Protein AF-A0A3N5W7G9-F1 (afdb_monomer_lite)

Secondary structure (DSSP, 8-state):
------GGGS----HHHHHHHTTT--HHHHHHHHHHS-HHHHHHHHHHS-HHHHHHHHHHS-HHHHHHHHTTS-TTHHHH-

Structure (mmCIF, N/CA/C/O backbone):
data_AF-A0A3N5W7G9-F1
#
_entry.id   AF-A0A3N5W7G9-F1
#
loop_
_atom_site.group_PDB
_atom_site.id
_atom_site.type_symbol
_atom_site.label_atom_id
_atom_site.label_alt_id
_atom_site.label_comp_id
_atom_site.label_asym_id
_atom_site.label_entity_id
_atom_site.label_seq_id
_atom_site.pdbx_PDB_ins_code
_atom_site.Cartn_x
_atom_site.Cartn_y
_atom_site.Cartn_z
_atom_site.occupancy
_atom_site.B_iso_or_equiv
_atom_site.auth_seq_id
_atom_site.auth_comp_id
_atom_site.auth_asym_id
_atom_site.auth_atom_id
_atom_site.pdbx_PDB_model_num
ATOM 1 N N . MET A 1 1 ? -37.317 19.056 12.298 1.00 42.72 1 MET A N 1
ATOM 2 C CA . MET A 1 1 ? -36.048 18.527 12.834 1.00 42.72 1 MET A CA 1
ATOM 3 C C . MET A 1 1 ? -35.370 17.762 11.716 1.00 42.72 1 MET A C 1
ATOM 5 O O . MET A 1 1 ? -35.780 16.648 11.432 1.00 42.72 1 MET A O 1
ATOM 9 N N . ASN A 1 2 ? -34.423 18.394 11.020 1.00 45.06 2 ASN A N 1
ATOM 10 C CA . ASN A 1 2 ? -33.497 17.644 10.172 1.00 45.06 2 ASN A CA 1
ATOM 11 C C . ASN A 1 2 ? -32.564 16.875 11.116 1.00 45.06 2 ASN A C 1
ATOM 13 O O . ASN A 1 2 ? -32.089 17.494 12.074 1.00 45.06 2 ASN A O 1
ATOM 17 N N . PRO A 1 3 ? -32.308 15.575 10.908 1.00 54.69 3 PRO A N 1
ATOM 18 C CA . PRO A 1 3 ? -31.199 14.943 11.599 1.00 54.69 3 PRO A CA 1
ATOM 19 C C . PRO A 1 3 ? -29.906 15.642 11.148 1.00 54.69 3 PRO A C 1
ATOM 21 O O . PRO A 1 3 ? -29.808 16.039 9.981 1.00 54.69 3 PRO A O 1
ATOM 24 N N . PRO A 1 4 ? -28.922 15.831 12.039 1.00 49.53 4 PRO A N 1
ATOM 25 C CA . PRO A 1 4 ? -27.603 16.233 11.599 1.00 49.53 4 PRO A CA 1
ATOM 26 C C . PRO A 1 4 ? -27.059 15.074 10.762 1.00 49.53 4 PRO A C 1
ATOM 28 O O . PRO A 1 4 ? -26.731 14.010 11.281 1.00 49.53 4 PRO A O 1
ATOM 31 N N . SER A 1 5 ? -27.009 15.251 9.444 1.00 57.06 5 SER A N 1
ATOM 32 C CA . SER A 1 5 ? -26.073 14.501 8.617 1.00 57.06 5 SER A CA 1
ATOM 33 C C . SER A 1 5 ? -24.695 15.022 8.993 1.00 57.06 5 SER A C 1
ATOM 35 O O . SER A 1 5 ? -24.205 15.963 8.381 1.00 57.06 5 SER A O 1
ATOM 37 N N . ASP A 1 6 ? -24.139 14.490 10.075 1.00 48.47 6 ASP A N 1
ATOM 38 C CA . ASP A 1 6 ? -22.758 14.721 10.464 1.00 48.47 6 ASP A CA 1
ATOM 39 C C . ASP A 1 6 ? -21.919 13.694 9.686 1.00 48.47 6 ASP A C 1
ATOM 41 O O . ASP A 1 6 ? -21.913 12.512 10.040 1.00 48.47 6 ASP A O 1
ATOM 45 N N . PRO A 1 7 ? -21.243 14.068 8.583 1.00 51.25 7 PRO A N 1
ATOM 46 C CA . PRO A 1 7 ? -20.385 13.145 7.839 1.00 51.25 7 PRO A CA 1
ATOM 47 C C . PRO A 1 7 ? -19.135 12.721 8.635 1.00 51.25 7 PRO A C 1
ATOM 49 O O . PRO A 1 7 ? -18.334 11.941 8.136 1.00 51.25 7 PRO A O 1
ATOM 52 N N . LYS A 1 8 ? -18.962 13.210 9.870 1.00 49.88 8 LYS A N 1
ATOM 53 C CA . LYS A 1 8 ? -17.786 12.990 10.721 1.00 49.88 8 LYS A CA 1
ATOM 54 C C . LYS A 1 8 ? -17.690 11.608 11.385 1.00 49.88 8 LYS A C 1
ATOM 56 O O . LYS A 1 8 ? -16.726 11.369 12.094 1.00 49.88 8 LYS A O 1
ATOM 61 N N . LEU A 1 9 ? -18.657 10.709 11.182 1.00 44.50 9 LEU A N 1
ATOM 62 C CA . LEU A 1 9 ? -18.680 9.380 11.823 1.00 44.50 9 LEU A CA 1
ATOM 63 C C . LEU A 1 9 ? -18.134 8.233 10.961 1.00 44.50 9 LEU A C 1
ATOM 65 O O . LEU A 1 9 ? -18.208 7.077 11.367 1.00 44.50 9 LEU A O 1
ATOM 69 N N . LYS A 1 10 ? -17.565 8.528 9.791 1.00 48.75 10 LYS A N 1
ATOM 70 C CA . LYS A 1 10 ? -16.591 7.623 9.182 1.00 48.75 10 LYS A CA 1
ATOM 71 C C . LYS A 1 10 ? -15.226 8.167 9.559 1.00 48.75 10 LYS A C 1
ATOM 73 O O . LYS A 1 10 ? -14.796 9.155 8.973 1.00 48.75 10 LYS A O 1
ATOM 78 N N . GLU A 1 11 ? -14.589 7.571 10.555 1.00 54.12 11 GLU A N 1
ATOM 79 C CA . GLU A 1 11 ? -13.129 7.584 10.631 1.00 54.12 11 GLU A CA 1
ATOM 80 C C . GLU A 1 11 ? -12.656 7.072 9.262 1.00 54.12 11 GLU A C 1
ATOM 82 O O . GLU A 1 11 ? -12.859 5.908 8.916 1.00 54.12 11 GLU A O 1
ATOM 87 N N . GLN A 1 12 ? -12.253 7.996 8.389 1.00 67.62 12 GLN A N 1
ATOM 88 C CA . GLN A 1 12 ? -11.795 7.668 7.047 1.00 67.62 12 GLN A CA 1
ATOM 89 C C . GLN A 1 12 ? -10.430 7.037 7.253 1.00 67.62 12 GLN A C 1
ATOM 91 O O . GLN A 1 12 ? -9.522 7.739 7.666 1.00 67.62 12 GLN A O 1
ATOM 96 N N . PHE A 1 13 ? -10.329 5.723 7.068 1.00 81.12 13 PHE A N 1
ATOM 97 C CA . PHE A 1 13 ? -9.047 5.034 7.070 1.00 81.12 13 PHE A CA 1
ATOM 98 C C . PHE A 1 13 ? -8.173 5.664 5.984 1.00 81.12 13 PHE A C 1
ATOM 100 O O . PHE A 1 13 ? -8.532 5.587 4.807 1.00 81.12 13 PHE A O 1
ATOM 107 N N . THR A 1 14 ? -7.111 6.350 6.394 1.00 88.81 14 THR A N 1
ATOM 108 C CA . THR A 1 14 ? -6.233 7.110 5.500 1.00 88.81 14 THR A CA 1
ATOM 109 C C . THR A 1 14 ? -4.959 6.338 5.175 1.00 88.81 14 THR A C 1
ATOM 111 O O . THR A 1 14 ? -4.589 5.389 5.870 1.00 88.81 14 THR A O 1
ATOM 114 N N . ALA A 1 15 ? -4.254 6.768 4.126 1.00 91.62 15 ALA A N 1
ATOM 115 C CA . ALA A 1 15 ? -2.917 6.262 3.816 1.00 91.62 15 ALA A CA 1
ATOM 116 C C . ALA A 1 15 ? -1.939 6.424 4.996 1.00 91.62 15 ALA A C 1
ATOM 118 O O . ALA A 1 15 ? -1.133 5.531 5.248 1.00 91.62 15 ALA A O 1
ATOM 119 N N . GLU A 1 16 ? -2.054 7.518 5.756 1.00 91.19 16 GLU A N 1
ATOM 120 C CA . GLU A 1 16 ? -1.228 7.772 6.941 1.00 91.19 16 GLU A CA 1
ATOM 121 C C . GLU A 1 16 ? -1.488 6.721 8.032 1.00 91.19 16 GLU A C 1
ATOM 123 O O . GLU A 1 16 ? -0.550 6.110 8.545 1.00 91.19 16 GLU A O 1
ATOM 128 N N . ASP A 1 17 ? -2.766 6.428 8.319 1.00 91.62 17 ASP A N 1
ATOM 129 C CA . ASP A 1 17 ? -3.146 5.385 9.282 1.00 91.62 17 ASP A CA 1
ATOM 130 C C . ASP A 1 17 ? -2.600 4.015 8.851 1.00 91.62 17 ASP A C 1
ATOM 132 O O . ASP A 1 17 ? -2.113 3.233 9.673 1.00 91.62 17 ASP A O 1
ATOM 136 N N . LEU A 1 18 ? -2.656 3.712 7.547 1.00 94.12 18 LEU A N 1
ATOM 137 C CA . LEU A 1 18 ? -2.096 2.477 7.010 1.00 94.12 18 LEU A CA 1
ATOM 138 C C . LEU A 1 18 ? -0.571 2.437 7.162 1.00 94.12 18 LEU A C 1
ATOM 140 O O . LEU A 1 18 ? -0.053 1.387 7.534 1.00 94.12 18 LEU A O 1
ATOM 144 N N . HIS A 1 19 ? 0.140 3.544 6.927 1.00 94.25 19 HIS A N 1
ATOM 145 C CA . HIS A 1 19 ? 1.598 3.629 7.081 1.00 94.25 19 HIS A CA 1
ATOM 146 C C . HIS A 1 19 ? 2.039 3.376 8.520 1.00 94.25 19 HIS A C 1
ATOM 148 O O . HIS A 1 19 ? 2.976 2.608 8.752 1.00 94.25 19 HIS A O 1
ATOM 154 N N . GLU A 1 20 ? 1.352 3.983 9.487 1.00 93.81 20 GLU A N 1
ATOM 155 C CA . GLU A 1 20 ? 1.656 3.798 10.906 1.00 93.81 20 GLU A CA 1
ATOM 156 C C . GLU A 1 20 ? 1.475 2.337 11.342 1.00 93.81 20 GLU A C 1
ATOM 158 O O . GLU A 1 20 ? 2.274 1.803 12.118 1.00 93.81 20 GLU A O 1
ATOM 163 N N . LEU A 1 21 ? 0.443 1.668 10.821 1.00 94.12 21 LEU A N 1
ATOM 164 C CA . LEU A 1 21 ? 0.124 0.283 11.162 1.00 94.12 21 LEU A CA 1
ATOM 165 C C . LEU A 1 21 ? 0.930 -0.740 10.348 1.00 94.12 21 LEU A C 1
ATOM 167 O O . LEU A 1 21 ? 1.160 -1.848 10.834 1.00 94.12 21 LEU A O 1
ATOM 171 N N . TRP A 1 22 ? 1.402 -0.383 9.151 1.00 94.94 22 TRP A N 1
ATOM 172 C CA . TRP A 1 22 ? 2.073 -1.255 8.178 1.00 94.94 22 TRP A CA 1
ATOM 173 C C . TRP A 1 22 ? 3.114 -2.241 8.742 1.00 94.94 22 TRP A C 1
ATOM 175 O O . TRP A 1 22 ? 3.061 -3.428 8.387 1.00 94.94 22 TRP A O 1
ATOM 185 N N . PRO A 1 23 ? 4.051 -1.838 9.631 1.00 93.69 23 PRO A N 1
ATOM 186 C CA . PRO A 1 23 ? 5.039 -2.768 10.182 1.00 93.69 23 PRO A CA 1
ATOM 187 C C . PRO A 1 23 ? 4.433 -3.829 11.116 1.00 93.69 23 PRO A C 1
ATOM 189 O O . PRO A 1 23 ? 5.064 -4.859 11.346 1.00 93.69 23 PRO A O 1
ATOM 192 N N . ALA A 1 24 ? 3.234 -3.593 11.656 1.00 95.44 24 ALA A N 1
ATOM 193 C CA . ALA A 1 24 ? 2.520 -4.523 12.528 1.00 95.44 24 ALA A CA 1
ATOM 194 C C . ALA A 1 24 ? 1.501 -5.403 11.781 1.00 95.44 24 ALA A C 1
ATOM 196 O O . ALA A 1 24 ? 1.073 -6.418 12.331 1.00 95.44 24 ALA A O 1
ATOM 197 N N . LEU A 1 25 ? 1.121 -5.036 10.552 1.00 95.38 25 LEU A N 1
ATOM 198 C CA . LEU A 1 25 ? 0.158 -5.782 9.740 1.00 95.38 25 LEU A CA 1
ATOM 199 C C . LEU A 1 25 ? 0.792 -7.022 9.098 1.00 95.38 25 LEU A C 1
ATOM 201 O O . LEU A 1 25 ? 1.889 -6.971 8.533 1.00 95.38 25 LEU A O 1
ATOM 205 N N . SER A 1 26 ? 0.052 -8.129 9.113 1.00 95.00 26 SER A N 1
ATOM 206 C CA . SER A 1 26 ? 0.333 -9.307 8.289 1.00 95.00 26 SER A CA 1
ATOM 207 C C . SER A 1 26 ? 0.106 -9.025 6.797 1.00 95.00 26 SER A C 1
ATOM 209 O O . SER A 1 26 ? -0.552 -8.057 6.425 1.00 95.00 26 SER A O 1
ATOM 211 N N . ARG A 1 27 ? 0.611 -9.898 5.914 1.00 92.94 27 ARG A N 1
ATOM 212 C CA . ARG A 1 27 ? 0.426 -9.785 4.450 1.00 92.94 27 ARG A CA 1
ATOM 213 C C . ARG A 1 27 ? -1.039 -9.629 4.038 1.00 92.94 27 ARG A C 1
ATOM 215 O O . ARG A 1 27 ? -1.382 -8.774 3.228 1.00 92.94 27 ARG A O 1
ATOM 222 N N . GLU A 1 28 ? -1.911 -10.431 4.636 1.00 93.31 28 GLU A N 1
ATOM 223 C CA . GLU A 1 28 ? -3.350 -10.411 4.363 1.00 93.31 28 GLU A CA 1
ATOM 224 C C . GLU A 1 28 ? -3.976 -9.089 4.825 1.00 93.31 28 GLU A C 1
ATOM 226 O O . GLU A 1 28 ? -4.740 -8.469 4.086 1.00 93.31 28 GLU A O 1
ATOM 231 N N . GLU A 1 29 ? -3.606 -8.613 6.017 1.00 94.69 29 GLU A N 1
ATOM 232 C CA . GLU A 1 29 ? -4.078 -7.334 6.551 1.00 94.69 29 GLU A CA 1
ATOM 233 C C . GLU A 1 29 ? -3.564 -6.137 5.745 1.00 94.69 29 GLU A C 1
ATOM 235 O O . GLU A 1 29 ? -4.312 -5.182 5.551 1.00 94.69 29 GLU A O 1
ATOM 240 N N . ARG A 1 30 ? -2.336 -6.199 5.218 1.00 95.38 30 ARG A N 1
ATOM 241 C CA . ARG A 1 30 ? -1.776 -5.183 4.314 1.00 95.38 30 ARG A CA 1
ATOM 242 C C . ARG A 1 30 ? -2.608 -5.053 3.045 1.00 95.38 30 ARG A C 1
ATOM 244 O O . ARG A 1 30 ? -2.995 -3.945 2.688 1.00 95.38 30 ARG A O 1
ATOM 251 N N . VAL A 1 31 ? -2.948 -6.172 2.400 1.00 94.62 31 VAL A N 1
ATOM 252 C CA . VAL A 1 31 ? -3.811 -6.173 1.206 1.00 94.62 31 VAL A CA 1
ATOM 253 C C . VAL A 1 31 ? -5.210 -5.654 1.536 1.00 94.62 31 VAL A C 1
ATOM 255 O O . VAL A 1 31 ? -5.786 -4.894 0.756 1.00 94.62 31 VAL A O 1
ATOM 258 N N . LEU A 1 32 ? -5.778 -6.047 2.680 1.00 93.38 32 LEU A N 1
ATOM 259 C CA . LEU A 1 32 ? -7.087 -5.555 3.109 1.00 93.38 32 LEU A CA 1
ATOM 260 C C . LEU A 1 32 ? -7.062 -4.044 3.358 1.00 93.38 32 LEU A C 1
ATOM 262 O O . LEU A 1 32 ? -7.896 -3.341 2.798 1.00 93.38 32 LEU A O 1
ATOM 266 N N . GLY A 1 33 ? -6.100 -3.547 4.135 1.00 93.44 33 GLY A N 1
ATOM 267 C CA . GLY A 1 33 ? -5.926 -2.121 4.412 1.00 93.44 33 GLY A CA 1
ATOM 268 C C . GLY A 1 33 ? -5.709 -1.312 3.137 1.00 93.44 33 GLY A C 1
ATOM 269 O O . GLY A 1 33 ? -6.400 -0.326 2.904 1.00 93.44 33 GLY A O 1
ATOM 270 N N . PHE A 1 34 ? -4.841 -1.792 2.250 1.00 94.88 34 PHE A N 1
ATOM 271 C CA . PHE A 1 34 ? -4.592 -1.163 0.958 1.00 94.88 34 PHE A CA 1
ATOM 272 C C . PHE A 1 34 ? -5.858 -1.068 0.089 1.00 94.88 34 PHE A C 1
ATOM 274 O O . PHE A 1 34 ? -6.125 -0.031 -0.510 1.00 94.88 34 PHE A O 1
ATOM 281 N N . ASN A 1 35 ? -6.696 -2.110 0.071 1.00 92.44 35 ASN A N 1
ATOM 282 C CA . ASN A 1 35 ? -7.968 -2.107 -0.665 1.00 92.44 35 ASN A CA 1
ATOM 283 C C . ASN A 1 35 ? -9.067 -1.243 -0.022 1.00 92.44 35 ASN A C 1
ATOM 285 O O . ASN A 1 35 ? -1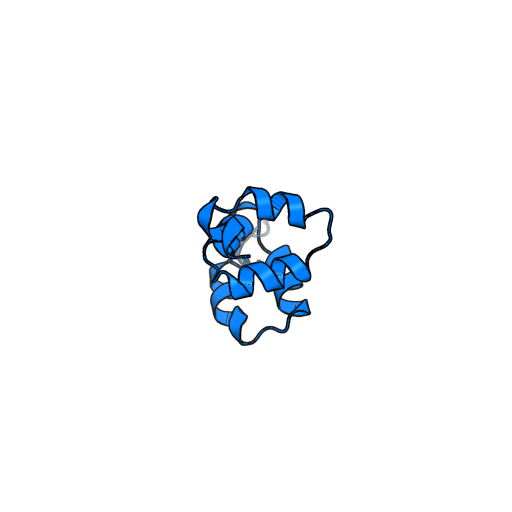0.080 -0.970 -0.672 1.00 92.44 35 ASN A O 1
ATOM 289 N N . LEU A 1 36 ? -8.910 -0.846 1.245 1.00 91.69 36 LEU A N 1
ATOM 290 C CA . LEU A 1 36 ? -9.818 0.090 1.913 1.00 91.69 36 LEU A CA 1
ATOM 291 C C . LEU A 1 36 ? -9.519 1.547 1.548 1.00 91.69 36 LEU A C 1
ATOM 293 O O . LEU A 1 36 ? -10.418 2.385 1.665 1.00 91.69 36 LEU A O 1
ATOM 297 N N . LEU A 1 37 ? -8.300 1.843 1.090 1.00 92.19 37 LEU A N 1
ATOM 298 C CA . LEU A 1 37 ? -7.918 3.183 0.666 1.00 92.19 37 LEU A CA 1
ATOM 299 C C . LEU A 1 37 ? -8.637 3.586 -0.633 1.00 92.19 37 LEU A C 1
ATOM 301 O O . LEU A 1 37 ? -8.798 2.776 -1.556 1.00 92.19 37 LEU A O 1
ATOM 305 N N . PRO A 1 38 ? -9.048 4.859 -0.765 1.00 91.25 38 PRO A N 1
ATOM 306 C CA . PRO A 1 38 ? -9.433 5.418 -2.052 1.00 91.25 38 PRO A CA 1
ATOM 307 C C . PRO A 1 38 ? -8.308 5.250 -3.075 1.00 91.25 38 PRO A C 1
ATOM 309 O O . PRO A 1 38 ? -7.137 5.375 -2.740 1.00 91.25 38 PRO A O 1
ATOM 312 N N . ARG A 1 39 ? -8.656 5.033 -4.349 1.00 89.75 39 ARG A N 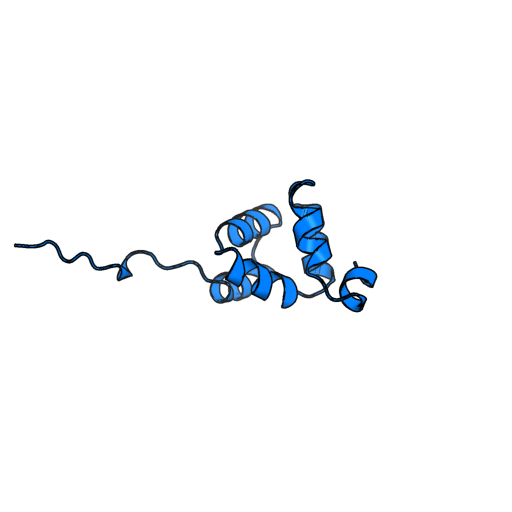1
ATOM 313 C CA . ARG A 1 39 ? -7.673 4.768 -5.416 1.00 89.75 39 ARG A CA 1
ATOM 314 C C . ARG A 1 39 ? -6.515 5.773 -5.450 1.00 89.75 39 ARG A C 1
ATOM 316 O O . ARG A 1 39 ? -5.393 5.343 -5.654 1.00 89.75 39 ARG A O 1
ATOM 323 N N . LEU A 1 40 ? -6.794 7.067 -5.271 1.00 90.56 40 LEU A N 1
ATOM 324 C CA . LEU A 1 40 ? -5.765 8.112 -5.279 1.00 90.56 40 LEU A CA 1
ATOM 325 C C . LEU A 1 40 ? -4.801 7.968 -4.092 1.00 90.56 40 LEU A C 1
ATOM 327 O O . LEU A 1 40 ? -3.597 7.930 -4.294 1.00 90.56 40 LEU A O 1
ATOM 331 N N . GLU A 1 41 ? -5.335 7.799 -2.882 1.00 92.56 41 GLU A N 1
ATOM 332 C CA . GLU A 1 41 ? -4.529 7.604 -1.670 1.00 92.56 41 GLU A CA 1
ATOM 333 C C . GLU A 1 41 ? -3.743 6.291 -1.715 1.00 92.56 41 GLU A C 1
ATOM 335 O O . GLU A 1 41 ? -2.604 6.241 -1.276 1.00 92.56 41 GLU A O 1
ATOM 340 N N . ALA A 1 42 ? -4.320 5.232 -2.286 1.00 94.19 42 ALA A N 1
ATOM 341 C CA . 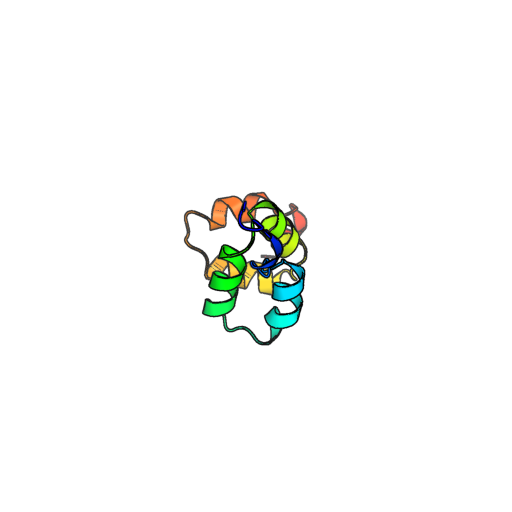ALA A 1 42 ? -3.633 3.963 -2.492 1.00 94.19 42 ALA A CA 1
ATOM 342 C C . ALA A 1 42 ? -2.474 4.084 -3.498 1.00 94.19 42 ALA A C 1
ATOM 344 O O . ALA A 1 42 ? -1.466 3.404 -3.354 1.00 94.19 42 ALA A O 1
ATOM 345 N N . GLU A 1 43 ? -2.609 4.926 -4.527 1.00 94.38 43 GLU A N 1
ATOM 346 C CA . GLU A 1 43 ? -1.525 5.220 -5.473 1.00 94.38 43 GLU A CA 1
ATOM 347 C C . GLU A 1 43 ? -0.377 5.967 -4.804 1.00 94.38 43 GLU A C 1
ATOM 349 O O . GLU A 1 43 ? 0.767 5.553 -4.967 1.00 94.38 43 GLU A O 1
ATOM 354 N N . GLU A 1 44 ? -0.678 7.006 -4.026 1.00 93.25 44 GLU A N 1
ATOM 355 C CA . GLU A 1 44 ? 0.333 7.745 -3.262 1.00 93.25 44 GLU A CA 1
ATOM 356 C C . GLU A 1 44 ? 1.005 6.841 -2.219 1.00 93.25 44 GLU A C 1
ATOM 358 O O . GLU A 1 44 ? 2.224 6.711 -2.229 1.00 93.25 44 GLU A O 1
ATOM 363 N N . PHE A 1 45 ? 0.217 6.108 -1.425 1.00 95.06 45 PHE A N 1
ATOM 364 C CA . PHE A 1 45 ? 0.719 5.131 -0.456 1.00 95.06 45 PHE A CA 1
ATOM 365 C C . PHE A 1 45 ? 1.647 4.102 -1.103 1.00 95.06 45 PHE A C 1
ATOM 367 O O . PHE A 1 45 ? 2.708 3.805 -0.570 1.00 95.06 45 PHE A O 1
ATOM 374 N N . PHE A 1 46 ? 1.247 3.541 -2.250 1.00 95.44 46 PHE A N 1
ATOM 375 C CA . PHE A 1 46 ? 2.038 2.531 -2.945 1.00 95.44 46 PHE A CA 1
ATOM 376 C C . PHE A 1 46 ? 3.399 3.075 -3.379 1.00 95.44 46 PHE A C 1
ATOM 378 O O . PHE A 1 46 ? 4.390 2.395 -3.166 1.00 95.44 46 PHE A O 1
ATOM 385 N N . LEU A 1 47 ? 3.435 4.290 -3.934 1.00 93.69 47 LEU A N 1
ATOM 386 C CA . LEU A 1 47 ? 4.669 4.943 -4.382 1.00 93.69 47 LEU A CA 1
ATOM 387 C C . LEU A 1 47 ? 5.575 5.401 -3.227 1.00 93.69 47 LEU A C 1
ATOM 389 O O . LEU A 1 47 ? 6.767 5.607 -3.438 1.00 93.69 47 LEU A O 1
ATOM 393 N N . ASP A 1 48 ? 5.019 5.572 -2.027 1.00 94.19 48 ASP A N 1
ATOM 394 C CA . ASP A 1 48 ? 5.769 5.925 -0.818 1.00 94.19 48 ASP A CA 1
ATOM 395 C C . ASP A 1 48 ? 6.317 4.689 -0.068 1.00 94.19 48 ASP A C 1
ATOM 397 O O . ASP A 1 48 ? 7.088 4.826 0.891 1.00 94.19 48 ASP A O 1
ATOM 401 N N . LEU A 1 49 ? 5.952 3.466 -0.479 1.00 94.25 49 LEU A N 1
ATOM 402 C CA . LEU A 1 49 ? 6.510 2.235 0.084 1.00 94.25 49 LEU A CA 1
ATOM 403 C C . LEU A 1 49 ? 7.968 2.023 -0.345 1.00 94.25 49 LEU A C 1
ATOM 405 O O . LEU A 1 49 ? 8.420 2.437 -1.406 1.00 94.25 49 LEU A O 1
ATOM 409 N N . ALA A 1 50 ? 8.719 1.288 0.476 1.00 92.62 50 ALA A N 1
ATOM 410 C CA . ALA A 1 50 ? 10.015 0.769 0.053 1.00 92.62 50 ALA A CA 1
ATOM 411 C C . ALA A 1 50 ? 9.829 -0.351 -0.985 1.00 92.62 50 ALA A C 1
ATOM 413 O O . ALA A 1 50 ? 8.922 -1.171 -0.836 1.00 92.62 50 ALA A O 1
ATOM 414 N N . SER A 1 51 ? 10.756 -0.489 -1.938 1.00 91.31 51 SER A N 1
ATOM 415 C CA . SER A 1 51 ? 10.659 -1.456 -3.049 1.00 91.31 51 SER A 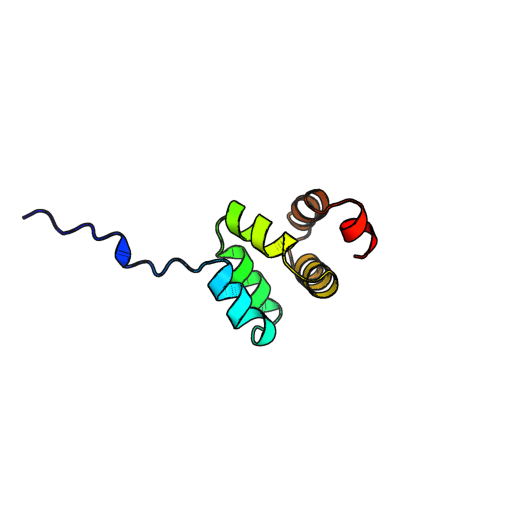CA 1
ATOM 416 C C . SER A 1 51 ? 10.408 -2.902 -2.600 1.00 91.31 51 SER A C 1
ATOM 418 O O . SER A 1 51 ? 9.677 -3.655 -3.236 1.00 91.31 51 SER A O 1
ATOM 420 N N . HIS A 1 52 ? 10.948 -3.304 -1.444 1.00 92.38 52 HIS A N 1
ATOM 421 C CA . HIS A 1 52 ? 10.641 -4.612 -0.858 1.00 92.38 52 HIS A CA 1
ATOM 422 C C . HIS A 1 52 ? 9.151 -4.765 -0.502 1.00 92.38 52 HIS A C 1
ATOM 424 O O . HIS A 1 52 ? 8.547 -5.795 -0.787 1.00 92.38 52 HIS A O 1
ATOM 430 N N . ASP A 1 53 ? 8.555 -3.757 0.136 1.00 94.25 53 ASP A N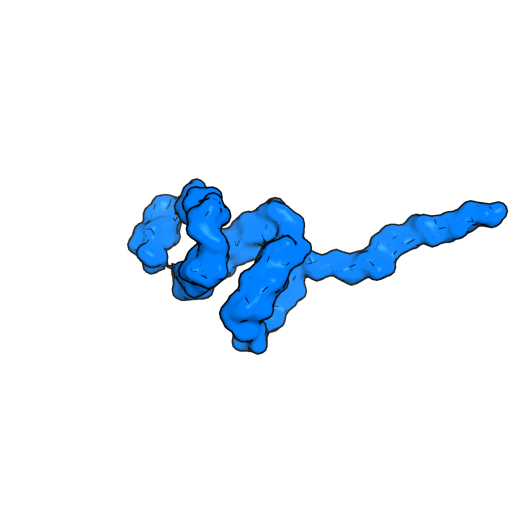 1
ATOM 431 C CA . ASP A 1 53 ? 7.143 -3.785 0.519 1.00 94.25 53 ASP A CA 1
ATOM 432 C C . ASP A 1 53 ? 6.218 -3.624 -0.698 1.00 94.25 53 ASP A C 1
ATOM 434 O O . ASP A 1 53 ? 5.160 -4.256 -0.732 1.00 94.25 53 ASP A O 1
ATOM 438 N N . GLU A 1 54 ? 6.626 -2.861 -1.718 1.00 94.75 54 GLU A N 1
ATOM 439 C CA . GLU A 1 54 ? 5.936 -2.803 -3.013 1.00 94.75 54 GLU A CA 1
ATOM 440 C C . GLU A 1 54 ? 5.872 -4.189 -3.672 1.00 94.75 54 GLU A C 1
ATOM 442 O O . GLU A 1 54 ? 4.797 -4.628 -4.093 1.00 94.75 54 GLU A O 1
ATOM 447 N N . ALA A 1 55 ? 7.002 -4.907 -3.725 1.00 93.88 55 ALA A N 1
ATOM 448 C CA . ALA A 1 55 ? 7.091 -6.247 -4.305 1.00 93.88 55 ALA A CA 1
ATOM 449 C C . ALA A 1 55 ? 6.194 -7.249 -3.565 1.00 93.88 55 ALA A C 1
ATOM 451 O O . ALA A 1 55 ? 5.476 -8.036 -4.187 1.00 93.88 55 ALA A O 1
ATOM 452 N N . GLU A 1 56 ? 6.207 -7.202 -2.235 1.00 94.50 56 GLU A N 1
ATOM 453 C CA . GLU A 1 56 ? 5.395 -8.068 -1.380 1.00 94.50 56 GLU A CA 1
ATOM 454 C C . GLU A 1 56 ? 3.899 -7.798 -1.570 1.00 94.50 56 GLU A C 1
ATOM 456 O O . GLU A 1 56 ? 3.126 -8.729 -1.808 1.00 94.50 56 GLU A O 1
ATOM 461 N N . LEU A 1 57 ? 3.492 -6.525 -1.563 1.00 94.38 57 LEU A N 1
ATOM 462 C CA . LEU A 1 57 ? 2.108 -6.135 -1.814 1.00 94.38 57 LEU A CA 1
ATOM 463 C C . LEU A 1 57 ? 1.658 -6.557 -3.222 1.00 94.38 57 LEU A C 1
ATOM 465 O O . LEU A 1 57 ? 0.580 -7.131 -3.387 1.00 94.38 57 LEU A O 1
ATOM 469 N N . LEU A 1 58 ? 2.488 -6.344 -4.248 1.00 94.06 58 LEU A N 1
ATOM 470 C CA . LEU A 1 58 ? 2.204 -6.794 -5.612 1.00 94.06 58 LEU A CA 1
ATOM 471 C C . LEU A 1 58 ? 2.082 -8.317 -5.713 1.00 94.06 58 LEU A C 1
ATOM 473 O O . LEU A 1 58 ? 1.223 -8.808 -6.452 1.00 94.06 58 LEU A O 1
ATOM 477 N N . ALA A 1 59 ? 2.913 -9.076 -5.001 1.00 93.50 59 ALA A N 1
ATOM 478 C CA . ALA A 1 59 ? 2.855 -10.534 -4.998 1.00 93.50 59 ALA A CA 1
ATOM 479 C C . ALA A 1 59 ? 1.523 -11.053 -4.431 1.00 93.50 59 ALA A C 1
ATO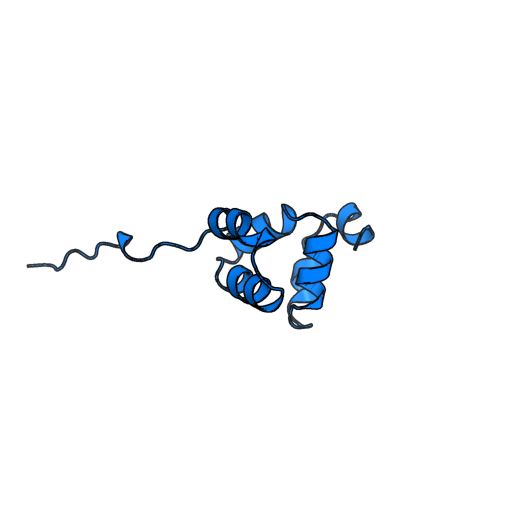M 481 O O . ALA A 1 59 ? 0.958 -12.009 -4.981 1.00 93.50 59 ALA A O 1
ATOM 482 N N . ASP A 1 60 ? 1.001 -10.377 -3.406 1.00 93.75 60 ASP A N 1
ATOM 483 C CA . ASP A 1 60 ? -0.218 -10.755 -2.690 1.00 93.75 60 ASP A CA 1
ATOM 484 C C . ASP A 1 60 ? -1.507 -10.205 -3.344 1.00 93.75 60 ASP A C 1
ATOM 486 O O . ASP A 1 60 ? -2.593 -10.760 -3.155 1.00 93.75 60 ASP A O 1
ATOM 490 N N . LEU A 1 61 ? -1.410 -9.183 -4.205 1.00 91.69 61 LEU A N 1
ATOM 491 C CA . LEU A 1 61 ? -2.544 -8.668 -4.985 1.00 91.69 61 LEU A CA 1
ATOM 492 C C . LEU A 1 61 ? -3.028 -9.653 -6.072 1.00 91.69 61 LEU A C 1
ATOM 494 O O . LEU A 1 61 ? -2.245 -10.445 -6.610 1.00 91.69 61 LEU A O 1
ATOM 498 N N . PRO A 1 62 ? -4.303 -9.590 -6.505 1.00 88.56 62 PRO A N 1
ATOM 499 C CA . PRO A 1 62 ? -4.789 -10.356 -7.652 1.00 88.56 62 PRO A CA 1
ATOM 500 C C . PRO A 1 62 ? -4.063 -9.977 -8.951 1.00 88.56 62 PRO A C 1
ATOM 502 O O . PRO A 1 62 ? -3.840 -8.802 -9.242 1.00 88.56 62 PRO A O 1
ATOM 505 N N . ALA A 1 63 ? -3.763 -10.963 -9.805 1.00 82.75 63 ALA A N 1
ATOM 506 C CA . ALA A 1 63 ? -2.985 -10.753 -11.035 1.00 82.75 63 ALA A CA 1
ATOM 507 C C . ALA A 1 63 ? -3.559 -9.677 -11.984 1.00 82.75 63 ALA A C 1
ATOM 509 O O . ALA A 1 63 ? -2.802 -9.021 -12.702 1.00 82.75 63 ALA A O 1
ATOM 510 N N . GLY A 1 64 ? -4.883 -9.477 -11.982 1.00 83.94 64 GLY A N 1
ATOM 511 C CA . GLY A 1 64 ? -5.543 -8.438 -12.780 1.00 83.94 64 GLY A CA 1
ATOM 512 C C . GLY A 1 64 ? -5.195 -7.012 -12.341 1.00 83.94 64 GLY A C 1
ATOM 513 O O . GLY A 1 64 ? -5.107 -6.117 -13.181 1.00 83.94 64 GLY A O 1
ATOM 514 N N . GLU A 1 65 ? -4.932 -6.814 -11.051 1.00 87.88 65 GLU A N 1
ATOM 515 C CA . GLU A 1 65 ? -4.638 -5.507 -10.463 1.00 87.88 65 GLU A CA 1
ATOM 516 C C . GLU A 1 65 ? -3.140 -5.205 -10.482 1.00 87.88 65 GLU A C 1
ATOM 518 O O . GLU A 1 65 ? -2.760 -4.070 -10.770 1.00 87.88 65 GLU A O 1
ATOM 523 N N . ARG A 1 66 ? -2.282 -6.224 -10.308 1.00 91.69 66 ARG A N 1
ATOM 524 C CA . ARG A 1 66 ? -0.809 -6.087 -10.342 1.00 91.69 66 ARG A CA 1
ATOM 525 C C . ARG A 1 66 ? -0.310 -5.289 -11.536 1.00 91.69 66 ARG A C 1
ATOM 527 O O . ARG A 1 66 ? 0.536 -4.418 -11.402 1.00 91.69 66 ARG A O 1
ATOM 534 N N . ARG A 1 67 ? -0.856 -5.555 -12.727 1.00 89.56 67 ARG A N 1
ATOM 535 C CA . ARG A 1 67 ? -0.450 -4.855 -13.956 1.00 89.56 67 ARG A CA 1
ATOM 536 C C . ARG A 1 67 ? -0.807 -3.367 -13.933 1.00 89.56 67 ARG A C 1
ATOM 538 O O . ARG A 1 67 ? -0.161 -2.576 -14.616 1.00 89.56 67 ARG A O 1
ATOM 545 N N . SER A 1 68 ? -1.873 -2.983 -13.237 1.00 91.44 68 SER A N 1
ATOM 546 C CA . SER A 1 68 ? -2.233 -1.574 -13.084 1.00 91.44 68 SER A CA 1
ATOM 547 C C . SER A 1 68 ? -1.231 -0.859 -12.185 1.00 91.44 68 SER A C 1
ATOM 549 O O . SER A 1 68 ? -0.768 0.212 -12.552 1.00 91.44 68 SER A O 1
ATOM 551 N N . TRP A 1 69 ? -0.849 -1.493 -11.078 1.00 94.06 69 TRP A N 1
ATOM 552 C CA . TRP A 1 69 ? 0.105 -0.958 -10.107 1.00 94.06 69 TRP A CA 1
ATOM 553 C C . TRP A 1 69 ? 1.545 -0.929 -10.637 1.00 94.06 69 TRP A C 1
ATOM 555 O O . TRP A 1 69 ? 2.178 0.115 -10.598 1.00 94.06 69 TRP A O 1
ATOM 565 N N . MET A 1 70 ? 2.020 -1.992 -11.297 1.00 91.88 70 MET A N 1
ATOM 566 C CA . MET A 1 70 ? 3.352 -1.997 -11.931 1.00 91.88 70 MET A CA 1
ATOM 567 C C . MET A 1 70 ? 3.535 -0.913 -13.004 1.00 91.88 70 MET A C 1
ATOM 569 O O . MET A 1 70 ? 4.654 -0.524 -13.301 1.00 91.88 70 MET A O 1
ATOM 573 N N . ARG A 1 71 ? 2.453 -0.443 -13.640 1.00 91.50 71 ARG A N 1
ATOM 574 C CA . ARG A 1 71 ? 2.528 0.640 -14.640 1.00 91.50 71 ARG A CA 1
ATOM 575 C C . ARG A 1 71 ? 2.571 2.035 -14.024 1.00 91.50 71 ARG A C 1
ATOM 577 O O . ARG A 1 71 ? 2.800 2.987 -14.764 1.00 91.50 71 ARG A O 1
ATOM 584 N N . LEU A 1 72 ? 2.274 2.145 -12.733 1.00 92.06 72 LEU A N 1
ATOM 585 C CA . LEU A 1 72 ? 2.341 3.395 -11.991 1.00 92.06 72 LEU A CA 1
ATOM 586 C C . LEU A 1 72 ? 3.779 3.716 -11.577 1.00 92.06 72 LEU A C 1
ATOM 588 O O . LEU A 1 72 ? 4.144 4.886 -11.535 1.00 92.06 72 LEU A O 1
ATOM 592 N N . LEU A 1 73 ? 4.572 2.677 -11.305 1.00 91.69 73 LEU A N 1
ATOM 593 C CA . LEU A 1 73 ? 5.943 2.813 -10.838 1.00 91.69 73 LEU A CA 1
ATOM 594 C C . LEU A 1 73 ? 6.807 3.603 -11.823 1.00 91.69 73 LEU A C 1
ATOM 596 O O . LEU A 1 73 ? 6.726 3.381 -13.043 1.00 91.69 73 LEU A O 1
ATOM 600 N N . PRO A 1 74 ? 7.681 4.479 -11.309 1.00 91.31 74 PRO A N 1
ATOM 601 C CA . PRO A 1 74 ? 8.803 4.987 -12.071 1.00 91.31 74 PRO A CA 1
ATOM 602 C C . PRO A 1 74 ? 9.619 3.835 -12.685 1.00 91.31 74 PRO A C 1
ATOM 604 O O . PRO A 1 74 ? 9.693 2.747 -12.117 1.00 91.31 74 PRO A O 1
ATOM 607 N N . PRO A 1 75 ? 10.259 4.044 -13.851 1.00 88.00 75 PRO A N 1
ATOM 608 C CA . PRO A 1 75 ? 11.033 2.992 -14.511 1.00 88.00 75 PRO A CA 1
ATOM 609 C C . PRO A 1 75 ? 12.171 2.398 -13.671 1.00 88.00 75 PRO A C 1
ATOM 611 O O . PRO A 1 75 ? 12.559 1.266 -13.943 1.00 88.00 75 PRO A O 1
ATOM 614 N N . ASP A 1 76 ? 12.716 3.169 -12.726 1.00 88.06 76 ASP A N 1
ATOM 615 C CA . ASP A 1 76 ? 13.806 2.748 -11.836 1.00 88.06 76 ASP A CA 1
ATOM 616 C C . ASP A 1 76 ? 13.266 1.801 -10.757 1.00 88.06 76 ASP A C 1
ATOM 618 O O . ASP A 1 76 ? 13.673 0.646 -10.704 1.00 88.06 76 ASP A O 1
ATOM 622 N N . ASP A 1 77 ? 12.226 2.221 -10.031 1.00 88.44 77 ASP A N 1
ATOM 623 C CA . ASP A 1 77 ? 11.567 1.391 -9.015 1.00 88.44 77 ASP A CA 1
ATOM 624 C C . ASP A 1 77 ? 10.995 0.108 -9.632 1.00 88.44 77 ASP A C 1
ATOM 626 O O . ASP A 1 77 ? 11.186 -0.985 -9.112 1.00 88.44 77 ASP A O 1
ATOM 630 N N . ALA A 1 78 ? 10.391 0.196 -10.824 1.00 89.56 78 ALA A N 1
ATOM 631 C CA . ALA A 1 78 ? 9.920 -0.978 -11.557 1.00 89.56 78 ALA A CA 1
ATOM 632 C C . ALA A 1 78 ? 11.041 -1.966 -11.942 1.00 89.56 78 ALA A C 1
ATOM 634 O O . ALA A 1 78 ? 10.743 -3.129 -12.218 1.00 89.56 78 ALA A O 1
ATOM 635 N N . ALA A 1 79 ? 12.296 -1.514 -12.029 1.00 89.88 79 ALA A N 1
ATOM 636 C CA . ALA A 1 79 ? 13.454 -2.367 -12.283 1.00 89.88 79 ALA A CA 1
ATOM 637 C C . ALA A 1 79 ? 14.028 -2.993 -10.998 1.00 89.88 79 ALA A C 1
ATOM 639 O O . ALA A 1 79 ? 14.716 -4.011 -11.098 1.00 89.88 79 ALA A O 1
ATOM 640 N N . ASP A 1 80 ? 13.728 -2.413 -9.832 1.00 87.25 80 ASP A N 1
ATOM 641 C CA . ASP A 1 80 ? 14.151 -2.893 -8.512 1.00 87.25 80 ASP A CA 1
ATOM 642 C C . ASP A 1 80 ? 13.221 -3.979 -7.923 1.00 87.25 80 ASP A C 1
ATOM 644 O O . ASP A 1 80 ? 13.601 -4.643 -6.952 1.00 87.25 80 ASP A O 1
ATOM 648 N N . LEU A 1 81 ? 12.032 -4.185 -8.512 1.00 85.12 81 LEU A N 1
ATOM 649 C CA . LEU A 1 81 ? 11.033 -5.193 -8.107 1.00 85.12 81 LEU A CA 1
ATOM 650 C C . LEU A 1 81 ? 11.247 -6.614 -8.657 1.00 85.12 81 LEU A C 1
ATOM 652 O O . LEU A 1 81 ? 11.718 -6.783 -9.806 1.00 85.12 81 LEU A O 1
#

Sequence (81 aa):
MNPPSDPKLKEQFTAEDLHELWPALSREERVLGFNLLPRLEAEEFFLDLASHDEAELLADLPAGERRSWMRLLPPDDAADL

Radius of gyration: 15.25 Å; chains: 1; bounding box: 50×29×28 Å

Foldseek 3Di:
DDDPPPVPPPPQLALVVLVVCVVVDDLVRNLVSLVSYDPVRSLVSLQPDDLVVNVSNLVSDDPVCSVVNLVSDDPVSNVVD

pLDDT: mean 85.95, std 14.99, range [42.72, 95.44]